Protein AF-A0A9E6S694-F1 (afdb_monomer_lite)

Foldseek 3Di:
DDKDKDQDPVNVVVQFIKIFDDDPPDDDRPDIDGGHHPVRSVVVNVVVVVVVVVVVVVVVVPPPVDPDPDPDDDDPVNVVVCVVVPDDCPVVVVVVVVVVVVVVVVVVVVDDPDPDDDD

Radius of gyration: 28.59 Å; chains: 1; bounding box: 49×41×91 Å

Sequence (119 aa):
QDVSIEQKPLARLFDLGEVKFETGGGEGEDAKLSFVSMDRAEALRTTVRARKAEVGAAVTEEFDSEERPPVFVMDNGRLVTLGLYSFSLVISYLLPYYKRLFQIIQSSIVFKPFKLKLT

Structure (mmCIF, N/CA/C/O backbone):
data_AF-A0A9E6S694-F1
#
_entry.id   AF-A0A9E6S694-F1
#
loop_
_atom_site.group_PDB
_atom_site.id
_atom_site.type_symbol
_atom_site.label_atom_id
_atom_site.label_alt_id
_atom_site.label_comp_id
_atom_site.label_asym_id
_atom_site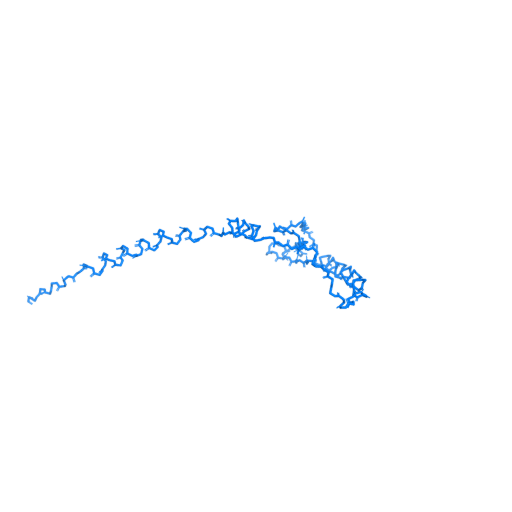.label_entity_id
_atom_site.label_seq_id
_atom_site.pdbx_PDB_ins_code
_atom_site.Cartn_x
_atom_site.Cartn_y
_atom_site.Cartn_z
_atom_site.occupancy
_atom_site.B_iso_or_equiv
_atom_site.auth_seq_id
_atom_site.auth_comp_id
_atom_site.auth_asym_id
_atom_site.auth_atom_id
_atom_site.pdbx_PDB_model_num
ATOM 1 N N . GLN A 1 1 ? -0.465 -10.370 -11.482 1.00 58.53 1 GLN A N 1
ATOM 2 C CA . GLN A 1 1 ? -1.924 -10.387 -11.306 1.00 58.53 1 GLN A CA 1
ATOM 3 C C . GLN A 1 1 ? -2.267 -11.579 -10.435 1.00 58.53 1 GLN A C 1
ATOM 5 O O . GLN A 1 1 ? -1.864 -12.690 -10.787 1.00 58.53 1 GLN A O 1
ATOM 10 N N . ASP A 1 2 ? -2.868 -11.332 -9.275 1.00 57.34 2 ASP A N 1
ATOM 11 C CA . ASP A 1 2 ? -3.326 -12.375 -8.351 1.00 57.34 2 ASP A CA 1
ATOM 12 C C . ASP A 1 2 ? -4.857 -12.457 -8.390 1.00 57.34 2 ASP A C 1
ATOM 14 O O . ASP A 1 2 ? -5.533 -11.490 -8.752 1.00 57.34 2 ASP A O 1
ATOM 18 N N . VAL A 1 3 ? -5.393 -13.642 -8.112 1.00 59.53 3 VAL A N 1
ATOM 19 C CA . VAL A 1 3 ? -6.833 -13.911 -8.139 1.00 59.53 3 VAL A CA 1
ATOM 20 C C . VAL A 1 3 ? -7.213 -14.549 -6.816 1.00 59.53 3 VAL A C 1
ATOM 22 O O . VAL A 1 3 ? -6.885 -15.712 -6.562 1.00 59.53 3 VAL A O 1
ATOM 25 N N . SER A 1 4 ? -7.915 -13.783 -5.986 1.00 67.38 4 SER A N 1
ATOM 26 C CA . SER A 1 4 ? -8.446 -14.254 -4.711 1.00 67.38 4 SER A CA 1
ATOM 27 C C . SER A 1 4 ? -9.895 -14.703 -4.889 1.00 67.38 4 SER A C 1
ATOM 29 O O . SER A 1 4 ? -10.691 -14.032 -5.552 1.00 67.38 4 SER A O 1
ATOM 31 N N . ILE A 1 5 ? -10.232 -15.860 -4.318 1.00 67.88 5 ILE A N 1
ATOM 32 C CA . ILE A 1 5 ? -11.600 -16.383 -4.281 1.00 67.88 5 ILE A CA 1
ATOM 33 C C . ILE A 1 5 ? -12.083 -16.273 -2.839 1.00 67.88 5 ILE A C 1
ATOM 35 O O . ILE A 1 5 ? -11.563 -16.947 -1.949 1.00 67.88 5 ILE A O 1
ATOM 39 N N . GLU A 1 6 ? -13.091 -15.440 -2.607 1.00 71.56 6 GLU A N 1
ATOM 40 C CA . GLU A 1 6 ? -13.740 -15.306 -1.308 1.00 71.56 6 GLU A CA 1
ATOM 41 C C . GLU A 1 6 ? -15.095 -16.014 -1.316 1.00 71.56 6 GLU A C 1
ATOM 43 O O . GLU A 1 6 ? -15.937 -15.785 -2.184 1.00 71.56 6 GLU A O 1
ATOM 48 N N . GLN A 1 7 ? -15.344 -16.840 -0.300 1.00 66.62 7 GLN A N 1
ATOM 49 C CA . GLN A 1 7 ? -16.629 -17.513 -0.120 1.00 66.62 7 GLN A CA 1
ATOM 50 C C . GLN A 1 7 ? -17.253 -17.122 1.223 1.00 66.62 7 GLN A C 1
ATOM 52 O O . GLN A 1 7 ? -16.987 -17.724 2.272 1.00 66.62 7 GLN A O 1
ATOM 57 N N . LYS A 1 8 ? -18.077 -16.070 1.188 1.00 78.50 8 LYS A N 1
ATOM 58 C CA . LYS A 1 8 ? -18.809 -15.551 2.355 1.00 78.50 8 LYS A CA 1
ATOM 59 C C . LYS A 1 8 ? -19.880 -16.556 2.821 1.00 78.50 8 LYS A C 1
ATOM 61 O O . LYS A 1 8 ? -20.347 -17.353 2.009 1.00 78.50 8 LYS A O 1
ATOM 66 N N . PRO A 1 9 ? -20.323 -16.525 4.095 1.00 72.00 9 PRO A N 1
ATOM 67 C CA . PRO A 1 9 ? -21.233 -17.535 4.655 1.00 72.00 9 PRO A CA 1
ATOM 68 C C . PRO A 1 9 ? -22.540 -17.727 3.871 1.00 72.00 9 PRO A C 1
ATOM 70 O O . PRO A 1 9 ? -22.962 -18.859 3.664 1.00 72.00 9 PRO A O 1
ATOM 73 N N . LEU A 1 10 ? -23.140 -16.637 3.378 1.00 68.06 10 LEU A N 1
ATOM 74 C CA . LEU A 1 10 ? -24.333 -16.702 2.526 1.00 68.06 10 LEU A CA 1
ATOM 75 C C . LEU A 1 10 ? -24.042 -17.335 1.160 1.00 68.06 10 LEU A C 1
ATOM 77 O O . LEU A 1 10 ? -24.881 -18.047 0.631 1.00 68.06 10 LEU A O 1
ATOM 81 N N . ALA A 1 11 ? -22.850 -17.116 0.606 1.00 65.88 11 ALA A N 1
ATOM 82 C CA . ALA A 1 11 ? -22.458 -17.658 -0.690 1.00 65.88 11 ALA A CA 1
ATOM 83 C C . ALA A 1 11 ? -22.211 -19.179 -0.617 1.00 65.88 11 ALA A C 1
ATOM 85 O O . ALA A 1 11 ? -22.588 -19.899 -1.534 1.00 65.88 11 ALA A O 1
ATOM 86 N N . ARG A 1 12 ? -21.712 -19.688 0.523 1.00 68.44 12 ARG A N 1
ATOM 87 C CA . ARG A 1 12 ? -21.580 -21.138 0.784 1.00 68.44 12 ARG A CA 1
ATOM 88 C C . ARG A 1 12 ? -22.912 -21.880 0.742 1.00 68.44 12 ARG A C 1
ATOM 90 O O . ARG A 1 12 ? -22.950 -23.020 0.304 1.00 68.44 12 ARG A O 1
ATOM 97 N N . LEU A 1 13 ? -23.995 -21.241 1.189 1.00 70.69 13 LEU A N 1
ATOM 98 C CA . LEU A 1 13 ? -25.327 -21.851 1.186 1.00 70.69 13 LEU A CA 1
ATOM 99 C C . LEU A 1 13 ? -25.858 -22.086 -0.237 1.00 70.69 13 LEU A C 1
ATOM 101 O O . LEU A 1 13 ? -26.643 -23.003 -0.451 1.00 70.69 13 LEU A O 1
ATOM 105 N N . PHE A 1 14 ? -25.414 -21.273 -1.196 1.00 67.00 14 PHE A N 1
ATOM 106 C CA . PHE A 1 14 ? -25.821 -21.345 -2.600 1.00 67.00 14 PHE A CA 1
ATOM 107 C C . PHE A 1 14 ? -24.739 -21.937 -3.515 1.00 67.00 14 PHE A C 1
ATOM 109 O O . PHE A 1 14 ? -24.908 -21.918 -4.729 1.00 67.00 14 PHE A O 1
ATOM 116 N N . ASP A 1 15 ? -23.639 -22.438 -2.944 1.00 72.44 15 ASP A N 1
ATOM 117 C CA . ASP A 1 15 ? -22.444 -22.894 -3.669 1.00 72.44 15 ASP A CA 1
ATOM 118 C C . ASP A 1 15 ? -21.866 -21.851 -4.651 1.00 72.44 15 ASP A C 1
ATOM 120 O O . ASP A 1 15 ? -21.408 -22.137 -5.758 1.00 72.44 15 ASP A O 1
ATOM 124 N N . LEU A 1 16 ? -21.903 -20.587 -4.225 1.00 69.81 16 LEU A N 1
ATOM 125 C CA . LEU A 1 16 ? -21.398 -19.439 -4.969 1.00 69.81 16 LEU A CA 1
ATOM 126 C C . LEU A 1 16 ? -20.130 -18.893 -4.306 1.00 69.81 16 LEU A C 1
ATOM 128 O O . LEU A 1 16 ? -19.971 -18.947 -3.085 1.00 69.81 16 LEU A O 1
ATOM 132 N N . GLY A 1 17 ? -19.250 -18.321 -5.117 1.00 70.75 17 GLY A N 1
ATOM 133 C CA . GLY A 1 17 ? -18.020 -17.639 -4.745 1.00 70.75 17 GLY A CA 1
ATOM 134 C C . GLY A 1 17 ? -17.914 -16.262 -5.402 1.00 70.75 17 GLY A C 1
ATOM 135 O O . GLY A 1 17 ? -18.601 -15.936 -6.375 1.00 70.75 17 GLY A O 1
ATOM 136 N N . GLU A 1 18 ? -17.059 -15.426 -4.826 1.00 71.06 18 GLU A N 1
ATOM 137 C CA . GLU A 1 18 ? -16.703 -14.100 -5.321 1.00 71.06 18 GLU A CA 1
ATOM 138 C C . GLU A 1 18 ? -15.253 -14.147 -5.815 1.00 71.06 18 GLU A C 1
ATOM 140 O O . GLU A 1 18 ? -14.366 -14.569 -5.072 1.00 71.06 18 GLU A O 1
ATOM 145 N N . VAL A 1 19 ? -15.008 -13.741 -7.063 1.00 71.50 19 VAL A N 1
ATOM 146 C CA . VAL A 1 19 ? -13.662 -13.711 -7.657 1.00 71.50 19 VAL A CA 1
ATOM 147 C C . VAL A 1 19 ? -13.189 -12.265 -7.733 1.00 71.50 19 VAL A C 1
ATOM 149 O O . VAL A 1 19 ? -13.837 -11.434 -8.374 1.00 71.50 19 VAL A O 1
ATOM 152 N N . LYS A 1 20 ? -12.060 -11.975 -7.087 1.00 69.56 20 LYS A N 1
ATOM 153 C CA . LYS A 1 20 ? -11.413 -10.661 -7.080 1.00 69.56 20 LYS A CA 1
ATOM 154 C C . LYS A 1 20 ? -10.118 -10.721 -7.878 1.00 69.56 20 LYS A C 1
ATOM 156 O O . LYS A 1 20 ? -9.308 -11.626 -7.671 1.00 69.56 20 LYS A O 1
ATOM 161 N N . PHE A 1 21 ? -9.935 -9.769 -8.785 1.00 72.50 21 PHE A N 1
ATOM 162 C CA . PHE A 1 21 ? -8.736 -9.651 -9.608 1.00 72.50 21 PHE A CA 1
ATOM 163 C C . PHE A 1 21 ? -7.899 -8.463 -9.131 1.00 72.50 21 PHE A C 1
ATOM 165 O O . PHE A 1 21 ? -8.373 -7.330 -9.160 1.00 72.50 21 PHE A O 1
ATOM 172 N N . GLU A 1 22 ? -6.649 -8.722 -8.746 1.00 68.88 22 GLU A N 1
ATOM 173 C CA . GLU A 1 22 ? -5.690 -7.691 -8.334 1.00 68.88 22 GLU A CA 1
ATOM 174 C C . GLU A 1 22 ? -4.648 -7.491 -9.443 1.00 68.88 22 GLU A C 1
ATOM 176 O O . GLU A 1 22 ? -3.843 -8.394 -9.728 1.00 68.88 22 GLU A O 1
ATOM 181 N N . THR A 1 23 ? -4.653 -6.330 -10.109 1.00 69.00 23 THR A N 1
ATOM 182 C CA . THR A 1 23 ? -3.562 -5.939 -11.012 1.00 69.00 23 THR A CA 1
ATOM 183 C C . THR A 1 23 ? -2.518 -5.145 -10.223 1.00 69.00 23 THR A C 1
ATOM 185 O O . THR A 1 23 ? -2.835 -4.402 -9.305 1.00 69.00 23 THR A O 1
ATOM 188 N N . GLY A 1 24 ? -1.229 -5.358 -10.504 1.00 57.03 24 GLY A N 1
ATOM 189 C CA . GLY A 1 24 ? -0.128 -4.909 -9.632 1.00 57.03 24 GLY A CA 1
ATOM 190 C C . GLY A 1 24 ? 0.182 -3.406 -9.665 1.00 57.03 24 GLY A C 1
ATOM 191 O O . GLY A 1 24 ? 1.342 -3.050 -9.488 1.00 57.03 24 GLY A O 1
ATOM 192 N N . GLY A 1 25 ? -0.795 -2.546 -9.966 1.00 55.56 25 GLY A N 1
ATOM 193 C CA . GLY A 1 25 ? -0.577 -1.132 -10.290 1.00 55.56 25 GLY A CA 1
ATOM 194 C C . GLY A 1 25 ? -1.227 -0.105 -9.361 1.00 55.56 25 GLY A C 1
ATOM 195 O O . GLY A 1 25 ? -0.921 1.077 -9.500 1.00 55.56 25 GLY A O 1
ATOM 196 N N . GLY A 1 26 ? -2.091 -0.498 -8.423 1.00 48.66 26 GLY A N 1
ATOM 197 C CA . GLY A 1 26 ? -2.806 0.465 -7.584 1.00 48.66 26 GLY A CA 1
ATOM 198 C C . GLY A 1 26 ? -3.420 -0.143 -6.329 1.00 48.66 26 GLY A C 1
ATOM 199 O O . GLY A 1 26 ? -3.664 -1.342 -6.248 1.00 48.66 26 GLY A O 1
ATOM 200 N N . GLU A 1 27 ? -3.653 0.709 -5.333 1.00 45.12 27 GLU A N 1
ATOM 201 C CA . GLU A 1 27 ? -4.429 0.378 -4.138 1.00 45.12 27 GLU A CA 1
ATOM 202 C C . GLU A 1 27 ? -5.917 0.323 -4.527 1.00 45.12 27 GLU A C 1
ATOM 204 O O . GLU A 1 27 ? -6.609 1.339 -4.533 1.00 45.12 27 GLU A O 1
ATOM 209 N N . GLY A 1 28 ? -6.400 -0.852 -4.941 1.00 54.78 28 GLY A N 1
ATOM 210 C CA . GLY A 1 28 ? -7.804 -1.041 -5.307 1.00 54.78 28 GLY A CA 1
ATOM 211 C C . GLY A 1 28 ? -8.122 -2.410 -5.911 1.00 54.78 28 GLY A C 1
ATOM 212 O O . GLY A 1 28 ? -7.300 -3.018 -6.588 1.00 54.78 28 GLY A O 1
ATOM 213 N N . GLU A 1 29 ? -9.343 -2.895 -5.664 1.00 52.84 29 GLU A N 1
ATOM 214 C CA . GLU A 1 29 ? -9.910 -4.047 -6.376 1.00 52.84 29 GLU A CA 1
ATOM 215 C C . GLU A 1 29 ? -10.290 -3.602 -7.803 1.00 52.84 29 GLU A C 1
ATOM 217 O O . GLU A 1 29 ? -11.314 -2.948 -7.996 1.00 52.84 29 GLU A O 1
ATOM 222 N N . ASP A 1 30 ? -9.474 -3.937 -8.807 1.00 62.09 30 ASP A N 1
ATOM 223 C CA . ASP A 1 30 ? -9.675 -3.461 -10.188 1.00 62.09 30 ASP A CA 1
ATOM 224 C C . ASP A 1 30 ? -10.897 -4.091 -10.871 1.00 62.09 30 ASP A C 1
ATOM 226 O O . ASP A 1 30 ? -11.553 -3.470 -11.710 1.00 62.09 30 ASP A O 1
ATOM 230 N N . ALA A 1 31 ? -11.213 -5.344 -10.531 1.00 61.62 31 ALA A N 1
ATOM 231 C CA . ALA A 1 31 ? -12.381 -6.039 -11.054 1.00 61.62 31 ALA A CA 1
ATOM 232 C C . ALA A 1 31 ? -12.887 -7.113 -10.085 1.00 61.62 31 ALA A C 1
ATOM 234 O O . ALA A 1 31 ? -12.114 -7.882 -9.506 1.00 61.62 31 ALA A O 1
ATOM 235 N N . LYS A 1 32 ? -14.216 -7.205 -9.964 1.00 72.38 32 LYS A N 1
ATOM 236 C CA . LYS A 1 32 ? -14.911 -8.154 -9.092 1.00 72.38 32 LYS A CA 1
ATOM 237 C C . LYS A 1 32 ? -16.045 -8.848 -9.834 1.00 72.38 32 LYS A C 1
ATOM 239 O O . LYS A 1 32 ? -16.906 -8.191 -10.419 1.00 72.38 32 LYS A O 1
ATOM 244 N N . LEU A 1 33 ? -16.076 -10.176 -9.748 1.00 69.50 33 LEU A N 1
ATOM 245 C CA . LEU A 1 33 ? -17.163 -11.000 -10.266 1.00 69.50 33 LEU A CA 1
ATOM 246 C C . LEU A 1 33 ? -17.897 -11.670 -9.097 1.00 69.50 33 LEU A C 1
ATOM 248 O O . LEU A 1 33 ? -17.364 -12.560 -8.433 1.00 69.50 33 LEU A O 1
ATOM 252 N N . SER A 1 34 ? -19.117 -11.203 -8.830 1.00 73.25 34 SER A N 1
ATOM 253 C CA . SER A 1 34 ? -20.000 -11.748 -7.790 1.00 73.25 34 SER A CA 1
ATOM 254 C C . SER A 1 34 ? -20.865 -12.879 -8.356 1.00 73.25 34 SER A C 1
ATOM 256 O O . SER A 1 34 ? -21.269 -12.810 -9.514 1.00 73.2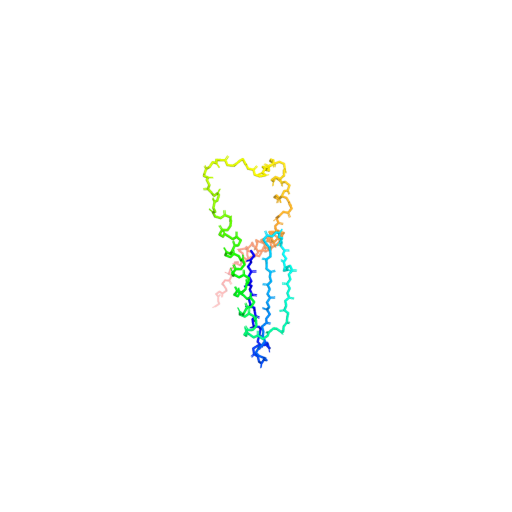5 34 SER A O 1
ATOM 258 N N . PHE A 1 35 ? -21.220 -13.858 -7.517 1.00 65.31 35 PHE A N 1
ATOM 259 C CA . PHE A 1 35 ? -22.154 -14.950 -7.846 1.00 65.31 35 PHE A CA 1
ATOM 260 C C . PHE A 1 35 ? -21.644 -15.929 -8.916 1.00 65.31 35 PHE A C 1
ATOM 262 O O . PHE A 1 35 ? -22.374 -16.311 -9.829 1.00 65.31 35 PHE A O 1
ATOM 269 N N . VAL A 1 36 ? -20.386 -16.352 -8.800 1.00 71.62 36 VAL A N 1
ATOM 270 C CA . VAL A 1 36 ? -19.801 -17.383 -9.667 1.00 71.62 36 VAL A CA 1
ATOM 271 C C . VAL A 1 36 ? -19.914 -18.729 -8.961 1.00 71.62 36 VAL A C 1
ATOM 273 O O . VAL A 1 36 ? -19.609 -18.810 -7.778 1.00 71.62 36 VAL A O 1
ATOM 276 N N . SER A 1 37 ? -20.335 -19.787 -9.648 1.00 75.19 37 SER A N 1
ATOM 277 C CA . SER A 1 37 ? -20.289 -21.140 -9.084 1.00 75.19 37 SER A CA 1
ATOM 278 C C . SER A 1 37 ? -18.840 -21.572 -8.807 1.00 75.19 37 SER A C 1
ATOM 280 O O . SER A 1 37 ? -17.906 -21.113 -9.473 1.00 75.19 37 SER A O 1
ATOM 282 N N . MET A 1 38 ? -18.621 -22.417 -7.799 1.00 72.38 38 MET A N 1
ATOM 283 C CA . MET A 1 38 ? -17.264 -22.750 -7.335 1.00 72.38 38 MET A CA 1
ATOM 284 C C . MET A 1 38 ? -16.402 -23.435 -8.407 1.00 72.38 38 MET A C 1
ATOM 286 O O . MET A 1 38 ? -15.232 -23.084 -8.574 1.00 72.38 38 MET A O 1
ATOM 290 N N . ASP A 1 39 ? -16.999 -24.324 -9.198 1.00 76.38 39 ASP A N 1
ATOM 291 C CA . ASP A 1 39 ? -16.383 -24.963 -10.368 1.00 76.38 39 ASP A CA 1
ATOM 292 C C . ASP A 1 39 ? -15.869 -23.933 -11.391 1.00 76.38 39 ASP A C 1
ATOM 294 O O . ASP A 1 39 ? -14.763 -24.037 -11.927 1.00 76.38 39 ASP A O 1
ATOM 298 N N . ARG A 1 40 ? -16.649 -22.877 -11.624 1.00 74.81 40 ARG A N 1
ATOM 299 C CA . ARG A 1 40 ? -16.337 -21.821 -12.584 1.00 74.81 40 ARG A CA 1
ATOM 300 C C . ARG A 1 40 ? -15.317 -20.829 -12.032 1.00 74.81 40 ARG A C 1
ATOM 302 O O . ARG A 1 40 ? -14.486 -20.336 -12.795 1.00 74.81 40 ARG A O 1
ATOM 309 N N . ALA A 1 41 ? -15.321 -20.577 -10.724 1.00 76.19 41 ALA A N 1
ATOM 310 C CA . ALA A 1 41 ? -14.285 -19.792 -10.054 1.00 76.19 41 ALA A CA 1
ATOM 311 C C . ALA A 1 41 ? -12.915 -20.493 -10.123 1.00 76.19 41 ALA A C 1
ATOM 313 O O . ALA A 1 41 ? -11.898 -19.860 -10.419 1.00 76.19 41 ALA A O 1
ATOM 314 N N . GLU A 1 42 ? -12.884 -21.811 -9.925 1.00 78.88 42 GLU A N 1
ATOM 315 C CA . GLU A 1 42 ? -11.661 -22.610 -10.013 1.00 78.88 42 GLU A CA 1
ATOM 316 C C . GLU A 1 42 ? -11.143 -22.740 -11.457 1.00 78.88 42 GLU A C 1
ATOM 318 O O . GLU A 1 42 ? -9.937 -22.604 -11.707 1.00 78.88 42 GLU A O 1
ATOM 323 N N . ALA A 1 43 ? -12.050 -22.883 -12.431 1.00 82.00 43 ALA A N 1
ATOM 324 C CA . ALA A 1 43 ? -11.709 -22.827 -13.851 1.00 82.00 43 ALA A CA 1
ATOM 325 C C . ALA A 1 43 ? -11.072 -21.477 -14.229 1.00 82.0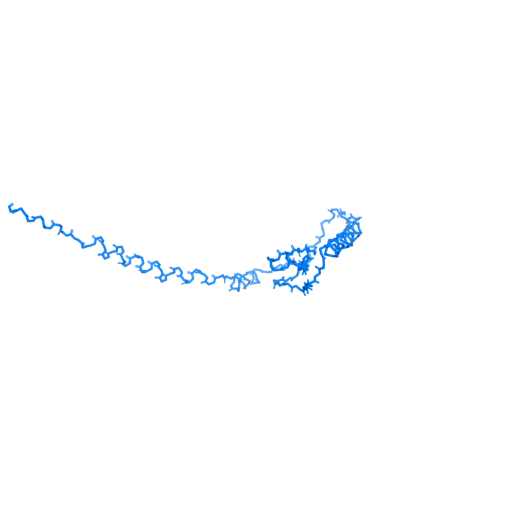0 43 ALA A C 1
ATOM 327 O O . ALA A 1 43 ? -10.006 -21.452 -14.846 1.00 82.00 43 ALA A O 1
ATOM 328 N N . LEU A 1 44 ? -11.657 -20.355 -13.788 1.00 79.56 44 LEU A N 1
ATOM 329 C CA . LEU A 1 44 ? -11.109 -19.012 -14.016 1.00 79.56 44 LEU A CA 1
ATOM 330 C C . LEU A 1 44 ? -9.711 -18.851 -13.408 1.00 79.56 44 LEU A C 1
ATOM 332 O O . LEU A 1 44 ? -8.802 -18.348 -14.073 1.00 79.56 44 LEU A O 1
ATOM 336 N N . ARG A 1 45 ? -9.507 -19.325 -12.172 1.00 77.81 45 ARG A N 1
ATOM 337 C CA . ARG A 1 45 ? -8.191 -19.312 -11.513 1.00 77.81 45 ARG A CA 1
ATOM 338 C C . ARG A 1 45 ? -7.145 -20.070 -12.329 1.00 77.81 45 ARG A C 1
ATOM 340 O O . ARG A 1 45 ? -6.014 -19.604 -12.468 1.00 77.81 45 ARG A O 1
ATOM 347 N N . THR A 1 46 ? -7.524 -21.219 -12.881 1.00 82.75 46 THR A N 1
ATOM 348 C CA . THR A 1 46 ? -6.644 -22.052 -13.709 1.00 82.75 46 THR A CA 1
ATOM 349 C C . THR A 1 46 ? -6.298 -21.356 -15.024 1.00 82.75 46 THR A C 1
ATOM 351 O O . THR A 1 46 ? -5.122 -21.275 -15.375 1.00 82.75 46 THR A O 1
ATOM 354 N N . THR A 1 47 ? 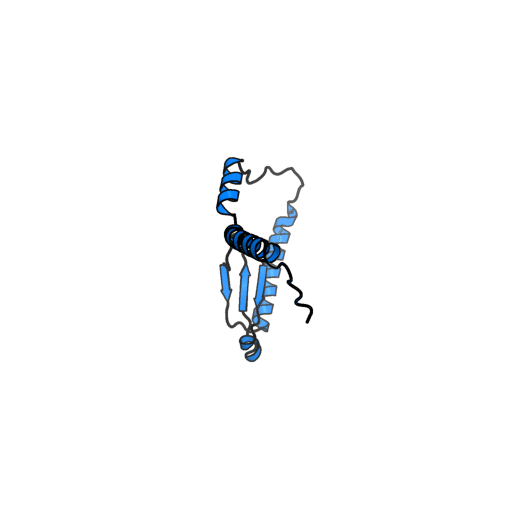-7.279 -20.762 -15.710 1.00 83.31 47 THR A N 1
ATOM 355 C CA . THR A 1 47 ? -7.059 -20.005 -16.953 1.00 83.31 47 THR A CA 1
ATOM 356 C C . THR A 1 47 ? -6.133 -18.805 -16.745 1.00 83.31 47 THR A C 1
ATOM 358 O O . THR A 1 47 ? -5.214 -18.592 -17.537 1.00 83.31 47 THR A O 1
ATOM 361 N N . VAL A 1 48 ? -6.319 -18.040 -15.663 1.00 79.62 48 VAL A N 1
ATOM 362 C CA . VAL A 1 48 ? -5.452 -16.888 -15.356 1.00 79.62 4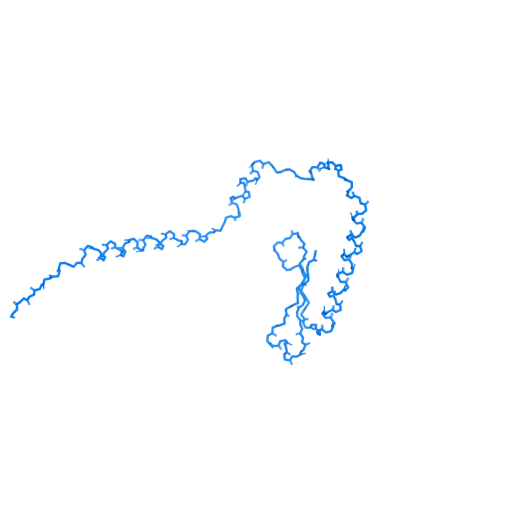8 VAL A CA 1
ATOM 363 C C . VAL A 1 48 ? -4.031 -17.339 -15.019 1.00 79.62 48 VAL A C 1
ATOM 365 O O . VAL A 1 48 ? -3.066 -16.725 -15.475 1.00 79.62 48 VAL A O 1
ATOM 368 N N . ARG A 1 49 ? -3.874 -18.438 -14.270 1.00 79.00 49 ARG A N 1
ATOM 369 C CA . ARG A 1 49 ? -2.552 -19.015 -13.980 1.00 79.00 49 ARG A CA 1
ATOM 370 C C . ARG A 1 49 ? -1.842 -19.513 -15.237 1.00 79.00 49 ARG A C 1
ATOM 372 O O . ARG A 1 49 ? -0.654 -19.244 -15.375 1.00 79.00 49 ARG A O 1
ATOM 379 N N . ALA A 1 50 ? -2.552 -20.183 -16.144 1.00 79.25 50 ALA A N 1
ATOM 380 C CA . ALA A 1 50 ? -1.996 -20.643 -17.416 1.00 79.25 50 ALA A CA 1
ATOM 381 C C . ALA A 1 50 ? -1.508 -19.462 -18.269 1.00 79.25 50 ALA A C 1
ATOM 383 O O . ALA A 1 50 ? -0.358 -19.448 -18.696 1.00 79.25 50 ALA A O 1
ATOM 384 N N . ARG A 1 51 ? -2.317 -18.401 -18.397 1.00 75.31 51 ARG A N 1
ATOM 385 C CA . ARG A 1 51 ? -1.907 -17.161 -19.077 1.00 75.31 51 ARG A CA 1
ATOM 386 C C . ARG A 1 51 ? -0.702 -16.490 -18.422 1.00 75.31 51 ARG A C 1
ATOM 388 O O . ARG A 1 51 ? 0.194 -16.034 -19.124 1.00 75.31 51 ARG A O 1
ATOM 395 N N . LYS A 1 52 ? -0.640 -16.450 -17.085 1.00 72.50 52 LYS A N 1
ATOM 396 C CA . LYS A 1 52 ? 0.538 -15.945 -16.360 1.00 72.50 52 LYS A CA 1
ATOM 397 C C . LYS A 1 52 ? 1.781 -16.786 -16.657 1.00 72.50 52 LYS A C 1
ATOM 399 O O . LYS A 1 52 ? 2.855 -16.215 -16.788 1.00 72.50 52 LYS A O 1
ATOM 404 N N . ALA A 1 53 ? 1.651 -18.109 -16.739 1.00 70.69 53 ALA A N 1
ATOM 405 C CA . ALA A 1 53 ? 2.763 -19.002 -17.047 1.00 70.69 53 ALA A CA 1
ATOM 406 C C . ALA A 1 53 ? 3.252 -18.833 -18.494 1.00 70.69 53 ALA A C 1
ATOM 408 O O . ALA A 1 53 ? 4.454 -18.771 -18.707 1.00 70.69 53 ALA A O 1
ATOM 409 N N . GLU A 1 54 ? 2.349 -18.674 -19.464 1.00 68.81 54 GLU A N 1
ATOM 410 C CA . GLU A 1 54 ? 2.694 -18.396 -20.867 1.00 68.81 54 GLU A CA 1
ATOM 411 C C . GLU A 1 54 ? 3.409 -17.048 -21.029 1.00 68.81 54 GLU A C 1
ATOM 413 O O . GLU A 1 54 ? 4.462 -16.968 -21.657 1.00 68.81 54 GLU A O 1
ATOM 418 N N . VAL A 1 55 ? 2.877 -15.989 -20.410 1.00 61.72 55 VAL A N 1
ATOM 419 C CA . VAL A 1 55 ? 3.513 -14.661 -20.417 1.00 61.72 55 VAL A CA 1
ATOM 420 C C . VAL A 1 55 ? 4.829 -14.685 -19.633 1.00 61.72 55 VAL A C 1
ATOM 422 O O . VAL A 1 55 ? 5.805 -14.079 -20.054 1.00 61.72 55 VAL A O 1
ATOM 425 N N . GLY A 1 56 ? 4.888 -15.410 -18.515 1.00 57.81 56 GLY A N 1
ATOM 426 C CA . GLY A 1 56 ? 6.097 -15.561 -17.707 1.00 57.81 56 GLY A CA 1
ATOM 427 C C . GLY A 1 56 ? 7.202 -16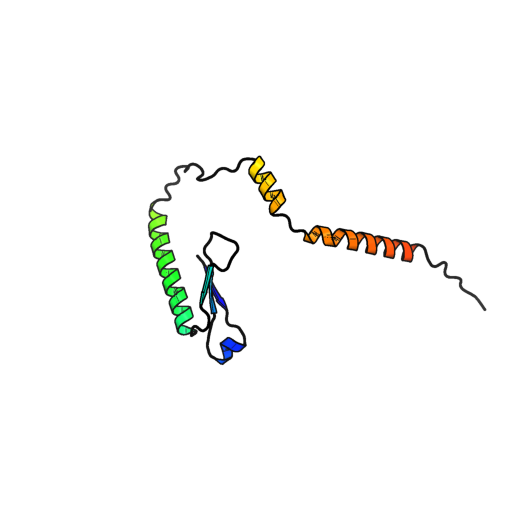.339 -18.422 1.00 57.81 56 GLY A C 1
ATOM 428 O O . GLY A 1 56 ? 8.359 -15.942 -18.341 1.00 57.81 56 GLY A O 1
ATOM 429 N N . ALA A 1 57 ? 6.861 -17.395 -19.165 1.00 58.66 57 ALA A N 1
ATOM 430 C CA . ALA A 1 57 ? 7.810 -18.157 -19.974 1.00 58.66 57 ALA A CA 1
ATOM 431 C C . ALA A 1 57 ? 8.377 -17.305 -21.120 1.00 58.66 57 ALA A C 1
ATOM 433 O O . ALA A 1 57 ? 9.586 -17.293 -21.314 1.00 58.66 57 ALA A O 1
ATOM 434 N N . ALA A 1 58 ? 7.538 -16.502 -21.787 1.00 55.84 58 ALA A N 1
ATOM 435 C CA . ALA A 1 58 ? 7.988 -15.540 -22.797 1.00 55.84 58 ALA A CA 1
ATOM 436 C C . ALA A 1 58 ? 8.904 -14.436 -22.227 1.00 55.84 58 ALA A C 1
ATOM 438 O O . ALA A 1 58 ? 9.741 -13.904 -22.944 1.00 55.84 58 ALA A O 1
ATOM 439 N N . VAL A 1 59 ? 8.769 -14.102 -20.939 1.00 56.09 59 VAL A N 1
ATOM 440 C CA . VAL A 1 59 ? 9.635 -13.135 -20.236 1.00 56.09 59 VAL A CA 1
ATOM 441 C C . VAL A 1 59 ? 10.919 -13.787 -19.698 1.00 56.09 59 VAL A C 1
ATOM 443 O O . VAL A 1 59 ? 11.901 -13.092 -19.457 1.00 56.09 59 VAL A O 1
ATOM 446 N N . THR A 1 60 ? 10.946 -15.113 -19.518 1.00 52.41 60 THR A N 1
ATOM 447 C CA . THR A 1 60 ? 12.094 -15.824 -18.922 1.00 52.41 60 THR A CA 1
ATOM 448 C C . THR A 1 60 ? 13.259 -16.011 -19.901 1.00 52.41 60 THR A C 1
ATOM 450 O O . THR A 1 60 ? 14.400 -16.105 -19.459 1.00 52.41 60 THR A O 1
ATOM 453 N N . GLU A 1 61 ? 13.006 -15.987 -21.211 1.00 52.66 61 GLU A N 1
ATOM 454 C CA . GLU A 1 61 ? 14.016 -16.206 -22.266 1.00 52.66 61 GLU A CA 1
ATOM 455 C C . GLU A 1 61 ? 15.054 -15.068 -22.411 1.00 52.66 61 GLU A C 1
ATOM 457 O O . GLU A 1 61 ? 16.006 -15.213 -23.167 1.00 52.66 61 GLU A O 1
ATOM 462 N N . GLU A 1 62 ? 14.933 -13.955 -21.676 1.00 54.00 62 GLU A N 1
ATOM 463 C CA . GLU A 1 62 ? 15.816 -12.787 -21.848 1.00 54.00 62 GLU A CA 1
ATOM 464 C C . GLU A 1 62 ? 16.392 -12.211 -20.548 1.00 54.00 62 GLU A C 1
ATOM 466 O O . GLU A 1 62 ? 16.877 -11.083 -20.546 1.00 54.00 62 GLU A O 1
ATOM 471 N N . PHE A 1 63 ? 16.413 -12.937 -19.425 1.00 52.03 63 PHE A N 1
ATOM 472 C CA . PHE A 1 63 ? 17.196 -12.491 -18.257 1.00 52.03 63 PHE A CA 1
ATOM 473 C C . PHE A 1 63 ? 18.695 -12.767 -18.442 1.00 52.03 63 PHE A C 1
ATOM 475 O O . PHE A 1 63 ? 19.333 -13.392 -17.594 1.00 52.03 63 PHE A O 1
ATOM 482 N N . ASP A 1 64 ? 19.268 -12.285 -19.546 1.00 53.06 64 ASP A N 1
ATOM 483 C CA . ASP A 1 64 ? 20.698 -12.027 -19.568 1.00 53.06 64 ASP A CA 1
ATOM 484 C C . ASP A 1 64 ? 20.977 -10.933 -18.536 1.00 53.06 64 ASP A C 1
ATOM 486 O O . ASP A 1 64 ? 20.294 -9.905 -18.473 1.00 53.06 64 ASP A O 1
ATOM 490 N N . SER A 1 65 ? 21.931 -11.215 -17.660 1.00 58.75 65 SER A N 1
ATOM 491 C CA . SER A 1 65 ? 22.251 -10.416 -16.477 1.00 58.75 65 SER A CA 1
ATOM 492 C C . SER A 1 65 ? 23.107 -9.201 -16.836 1.00 58.75 65 SER A C 1
ATOM 494 O O . SER A 1 65 ? 23.917 -8.752 -16.027 1.00 58.75 65 SER A O 1
ATOM 496 N N . GLU A 1 66 ? 22.946 -8.668 -18.048 1.00 62.38 66 GLU A N 1
ATOM 497 C CA . GLU A 1 66 ? 23.460 -7.351 -18.377 1.00 62.38 66 GLU A CA 1
ATOM 498 C C . GLU A 1 66 ? 22.720 -6.335 -17.507 1.00 62.38 66 GLU A C 1
ATOM 500 O O . GLU A 1 66 ? 21.488 -6.345 -17.423 1.00 62.38 66 GLU A O 1
ATOM 505 N N . GLU A 1 67 ? 23.481 -5.498 -16.803 1.00 65.19 67 GLU A N 1
ATOM 506 C CA . GLU A 1 67 ? 22.997 -4.453 -15.903 1.00 65.19 67 GLU A CA 1
ATOM 507 C C . GLU A 1 67 ? 22.063 -3.495 -16.656 1.00 65.19 67 GLU A C 1
ATOM 509 O O . GLU A 1 67 ? 22.471 -2.455 -17.175 1.00 65.19 67 GLU A O 1
ATOM 514 N N . ARG A 1 68 ? 20.779 -3.855 -16.747 1.00 75.44 68 ARG A N 1
ATOM 515 C CA . ARG A 1 68 ? 19.780 -3.005 -17.380 1.00 75.44 68 ARG A CA 1
ATOM 516 C C . ARG A 1 68 ? 19.697 -1.713 -16.574 1.00 75.44 68 ARG A C 1
ATOM 518 O O . ARG A 1 68 ? 19.509 -1.776 -15.353 1.00 75.44 68 ARG A O 1
ATOM 525 N N . PRO A 1 69 ? 19.806 -0.544 -17.224 1.00 81.06 69 PRO A N 1
ATOM 526 C CA . PRO A 1 69 ? 19.689 0.716 -16.520 1.00 81.06 69 PRO A CA 1
ATOM 527 C C . PRO A 1 69 ? 18.319 0.787 -15.831 1.00 81.06 69 PRO A C 1
ATOM 529 O O . PRO A 1 69 ? 17.326 0.277 -16.365 1.00 81.06 69 PRO A O 1
ATOM 532 N N . PRO A 1 70 ? 18.243 1.399 -14.638 1.00 81.88 70 PRO A N 1
ATOM 533 C CA . PRO A 1 70 ? 16.992 1.497 -13.905 1.00 81.88 70 PRO A CA 1
ATOM 534 C C . PRO A 1 70 ? 15.930 2.181 -14.774 1.00 81.88 70 PRO A C 1
ATOM 536 O O . PRO A 1 70 ? 16.146 3.280 -15.282 1.00 81.88 70 PRO A O 1
ATOM 539 N N . VAL A 1 71 ? 14.762 1.544 -14.910 1.00 88.62 71 VAL A N 1
ATOM 540 C CA . VAL A 1 71 ? 13.610 2.088 -15.662 1.00 88.62 71 VAL A CA 1
ATOM 541 C C . VAL A 1 71 ? 13.143 3.417 -15.063 1.00 88.62 71 VAL A C 1
ATOM 543 O O . VAL A 1 71 ? 12.614 4.281 -15.761 1.00 88.62 71 VAL A O 1
ATOM 546 N N . PHE A 1 72 ? 13.354 3.594 -13.759 1.00 85.31 72 PHE A N 1
ATOM 547 C CA . PHE A 1 72 ? 13.013 4.807 -13.043 1.00 85.31 72 PHE A CA 1
ATOM 548 C C . PHE A 1 72 ? 13.963 5.031 -11.864 1.00 85.31 72 PHE A C 1
ATOM 550 O O . PHE A 1 72 ? 14.261 4.103 -11.113 1.00 85.31 72 PHE A O 1
ATOM 557 N N . VAL A 1 73 ? 14.396 6.279 -11.681 1.00 89.00 73 VAL A N 1
ATOM 558 C CA . VAL A 1 73 ? 15.175 6.731 -10.523 1.00 89.00 73 VAL A CA 1
ATOM 559 C C . VAL A 1 73 ? 14.426 7.890 -9.879 1.00 89.00 73 VAL A C 1
ATOM 561 O O . VAL A 1 73 ? 14.072 8.861 -10.548 1.00 89.00 73 VAL A O 1
ATOM 564 N N . MET A 1 74 ? 14.163 7.778 -8.579 1.00 88.25 74 MET A N 1
ATOM 565 C CA . MET A 1 74 ? 13.476 8.816 -7.820 1.00 88.25 74 MET A CA 1
ATOM 566 C C . MET A 1 74 ? 14.493 9.813 -7.255 1.00 88.25 74 MET A C 1
ATOM 568 O O . MET A 1 74 ? 15.486 9.412 -6.653 1.00 88.25 74 MET A O 1
ATOM 572 N N . ASP A 1 75 ? 14.242 11.110 -7.430 1.00 91.38 75 ASP A N 1
ATOM 573 C CA . ASP A 1 75 ? 15.023 12.150 -6.764 1.00 91.38 75 ASP A CA 1
ATOM 574 C C . ASP A 1 75 ? 14.642 12.281 -5.276 1.00 91.38 75 ASP A C 1
ATOM 576 O O . ASP A 1 75 ? 13.538 11.924 -4.852 1.00 91.38 75 ASP A O 1
ATOM 580 N N . ASN A 1 76 ? 15.555 12.828 -4.467 1.00 95.12 76 ASN A N 1
ATOM 581 C CA . ASN A 1 76 ? 15.339 12.996 -3.026 1.00 95.12 76 ASN A CA 1
ATOM 582 C C . ASN A 1 76 ? 14.101 13.853 -2.703 1.00 95.12 76 ASN A C 1
ATOM 584 O O . ASN A 1 76 ? 13.448 13.622 -1.686 1.00 95.12 76 ASN A O 1
ATOM 588 N N . GLY A 1 77 ? 13.749 14.820 -3.556 1.00 95.25 77 GLY A N 1
ATOM 589 C CA . GLY A 1 77 ? 12.566 15.661 -3.365 1.00 95.25 77 GLY A CA 1
ATOM 590 C C . GLY A 1 77 ? 11.269 14.864 -3.499 1.00 95.25 77 GLY A C 1
ATOM 591 O O . GLY A 1 77 ? 10.365 15.002 -2.669 1.00 95.25 77 GLY A O 1
ATOM 592 N N . ARG A 1 78 ? 11.193 13.968 -4.490 1.00 91.12 78 ARG A N 1
ATOM 593 C CA . ARG A 1 78 ? 10.071 13.030 -4.654 1.00 91.12 78 ARG A CA 1
ATOM 594 C C . ARG A 1 78 ? 9.950 12.058 -3.485 1.00 91.12 78 ARG A C 1
ATOM 596 O O . ARG A 1 78 ? 8.830 11.813 -3.049 1.00 91.12 78 ARG A O 1
ATOM 603 N N . LEU A 1 79 ? 11.065 11.571 -2.933 1.00 89.94 79 LEU A N 1
ATOM 604 C CA . LEU A 1 79 ? 11.049 10.708 -1.742 1.00 89.94 79 LEU A CA 1
ATOM 605 C C . LEU A 1 79 ? 10.481 11.432 -0.514 1.00 89.94 79 LEU A C 1
ATOM 607 O O . LEU A 1 79 ? 9.630 10.884 0.185 1.00 89.94 79 LEU A O 1
ATOM 611 N N . VAL A 1 80 ? 10.900 12.679 -0.275 1.00 91.62 80 VAL A N 1
ATOM 612 C CA . VAL A 1 80 ? 10.363 13.503 0.823 1.00 91.62 80 VAL A CA 1
ATOM 613 C C . VAL A 1 80 ? 8.874 13.779 0.623 1.00 91.62 80 VAL A C 1
ATOM 615 O O . VAL A 1 80 ? 8.088 13.648 1.560 1.00 91.62 80 VAL A O 1
ATOM 618 N N . THR A 1 81 ? 8.477 14.120 -0.604 1.00 90.50 81 THR A N 1
ATOM 619 C CA . THR A 1 81 ? 7.074 14.378 -0.949 1.00 90.50 81 THR A CA 1
ATOM 620 C C . THR A 1 81 ? 6.220 13.135 -0.709 1.00 90.50 81 THR A C 1
ATOM 622 O O . THR A 1 81 ? 5.195 13.221 -0.042 1.00 90.50 81 THR A O 1
ATOM 625 N N . LEU A 1 82 ? 6.667 11.964 -1.172 1.00 88.50 82 LEU A N 1
ATOM 626 C CA . LEU A 1 82 ? 5.976 10.697 -0.941 1.00 88.50 82 LEU A CA 1
ATOM 627 C C . LEU A 1 82 ? 5.833 10.406 0.558 1.00 88.50 82 LEU A C 1
ATOM 629 O O . LEU A 1 82 ? 4.732 10.130 1.019 1.00 88.50 82 LEU A O 1
ATOM 633 N N . GLY A 1 83 ? 6.906 10.555 1.339 1.00 86.69 83 GLY A N 1
ATOM 634 C CA . GLY A 1 83 ? 6.851 10.381 2.793 1.00 86.69 83 GLY A CA 1
ATOM 635 C C . GLY A 1 83 ? 5.846 11.315 3.480 1.00 86.69 83 GLY A C 1
ATOM 636 O O . GLY A 1 83 ? 5.153 10.894 4.406 1.00 86.69 83 GLY A O 1
ATOM 637 N N . LEU A 1 84 ? 5.715 12.556 2.998 1.00 86.94 84 LEU A N 1
ATOM 638 C CA . LEU A 1 84 ? 4.744 13.525 3.511 1.00 86.94 84 LEU A CA 1
ATOM 639 C C . LEU A 1 84 ? 3.290 13.187 3.142 1.00 86.94 84 LEU A C 1
ATOM 641 O O . LEU A 1 84 ? 2.392 13.582 3.872 1.00 86.94 84 LEU A O 1
ATOM 645 N N . TYR A 1 85 ? 3.025 12.470 2.050 1.00 83.19 85 TYR A N 1
ATOM 646 C CA . TYR A 1 85 ? 1.655 12.081 1.677 1.00 83.19 85 TYR A CA 1
ATOM 647 C C . TYR A 1 85 ? 1.275 10.663 2.123 1.00 83.19 85 TYR A C 1
ATOM 649 O O . TYR A 1 85 ? 0.092 10.375 2.281 1.00 83.19 85 TYR A O 1
ATOM 657 N N . SER A 1 86 ? 2.248 9.784 2.366 1.00 79.94 86 SER A N 1
ATOM 658 C CA . SER A 1 86 ? 2.017 8.383 2.744 1.00 79.94 86 SER A CA 1
ATOM 659 C C . SER A 1 86 ? 1.926 8.141 4.257 1.00 79.94 86 SER A C 1
ATOM 661 O O . SER A 1 86 ? 1.812 6.989 4.679 1.00 79.94 86 SER A O 1
ATOM 663 N N . PHE A 1 87 ? 1.991 9.175 5.107 1.00 71.81 87 PHE A N 1
ATOM 664 C CA . PHE A 1 87 ? 1.933 8.971 6.557 1.00 71.81 87 PHE A CA 1
ATOM 665 C C . PHE A 1 87 ? 0.495 8.786 7.065 1.00 71.81 87 PHE A C 1
ATOM 667 O O . PHE A 1 87 ? -0.432 9.512 6.710 1.00 71.81 87 PHE A O 1
ATOM 674 N N . SER A 1 88 ? 0.315 7.820 7.966 1.00 73.06 88 SER A N 1
ATOM 675 C CA . SER A 1 88 ? -0.962 7.570 8.631 1.00 73.06 88 SER A CA 1
ATOM 676 C C . SER A 1 88 ? -1.161 8.514 9.821 1.00 73.06 88 SER A C 1
ATOM 678 O O . SER A 1 88 ? -0.341 8.569 10.740 1.00 73.06 88 SER A O 1
ATOM 680 N N . LEU A 1 89 ? -2.299 9.214 9.859 1.00 72.44 89 LEU A N 1
ATOM 681 C CA . LEU A 1 89 ? -2.697 10.082 10.976 1.00 72.44 89 LEU A CA 1
ATOM 682 C C . LEU A 1 89 ? -3.063 9.313 12.255 1.00 72.44 89 LEU A C 1
ATOM 684 O O . LEU A 1 89 ? -3.392 9.941 13.259 1.00 72.44 89 LEU A O 1
ATOM 688 N N . VAL A 1 90 ? -2.961 7.979 12.275 1.00 74.19 90 VAL A N 1
ATOM 689 C CA . VAL A 1 90 ? -3.186 7.155 13.477 1.00 74.19 90 VAL A CA 1
ATOM 690 C C . VAL A 1 90 ? -2.335 7.643 14.660 1.00 74.19 90 VAL A C 1
ATOM 692 O O . VAL A 1 90 ? -2.824 7.701 15.788 1.00 74.19 90 VAL A O 1
ATOM 695 N N . ILE A 1 91 ? -1.106 8.109 14.406 1.00 71.31 91 ILE A N 1
ATOM 696 C CA . ILE A 1 91 ? -0.225 8.677 15.442 1.00 71.31 91 ILE A CA 1
ATOM 697 C C . ILE A 1 91 ? -0.813 9.939 16.107 1.00 71.31 91 ILE A C 1
ATOM 699 O O . ILE A 1 91 ? -0.590 10.175 17.295 1.00 71.31 91 ILE A O 1
ATOM 703 N N . SER A 1 92 ? -1.621 10.730 15.391 1.00 76.25 92 SER A N 1
ATOM 704 C CA . SER A 1 92 ? -2.245 11.942 15.943 1.00 76.25 92 SER A CA 1
ATOM 705 C C . SER A 1 92 ? -3.303 11.632 17.007 1.00 76.25 92 SER A C 1
ATOM 707 O O . SER A 1 92 ? -3.499 12.430 17.923 1.00 76.25 92 SER A O 1
ATOM 709 N N . TYR A 1 93 ? -3.914 10.443 16.958 1.00 82.94 93 TYR A N 1
ATOM 710 C CA . TYR A 1 93 ? -4.867 9.981 17.971 1.00 82.94 93 TYR A CA 1
ATOM 711 C C . TYR A 1 93 ? -4.179 9.493 19.254 1.00 82.94 93 TYR A C 1
ATOM 713 O O . TYR A 1 93 ? -4.785 9.521 20.327 1.00 82.94 93 TYR A O 1
ATOM 721 N N . LEU A 1 94 ? -2.903 9.099 19.179 1.00 83.38 94 LEU A N 1
ATOM 722 C CA . LEU A 1 94 ? -2.116 8.663 20.335 1.00 83.38 94 LEU A CA 1
ATOM 723 C C . LEU A 1 94 ? -1.802 9.833 21.286 1.00 83.38 94 LEU A C 1
ATOM 725 O O . LEU A 1 94 ? -1.886 9.683 22.504 1.00 83.38 94 LEU A O 1
ATOM 729 N N . LEU A 1 95 ? -1.505 11.023 20.753 1.00 85.50 95 LEU A N 1
ATOM 730 C CA . LEU A 1 95 ? -1.138 12.218 21.533 1.00 85.50 95 LEU A CA 1
ATOM 731 C C . LEU A 1 95 ? -2.159 12.631 22.619 1.00 85.50 95 LEU A C 1
ATOM 733 O O . LEU A 1 95 ? -1.762 12.762 23.784 1.00 85.50 95 LEU A O 1
ATOM 737 N N . PRO A 1 96 ? -3.461 12.826 22.318 1.00 87.25 96 PRO A N 1
ATOM 738 C CA . PRO A 1 96 ? -4.445 13.165 23.346 1.00 87.25 96 PRO A CA 1
ATOM 739 C C . PRO A 1 96 ? -4.633 12.027 24.357 1.00 87.25 96 PRO A C 1
ATOM 741 O O . PRO A 1 96 ? -4.894 12.286 25.535 1.00 87.25 96 PRO A O 1
ATOM 744 N N . TYR A 1 97 ? -4.455 10.777 23.920 1.00 86.88 97 TYR A N 1
ATOM 745 C CA . TYR A 1 97 ? -4.558 9.603 24.778 1.00 86.88 97 TYR A CA 1
ATOM 746 C C . TYR A 1 97 ? -3.434 9.566 25.823 1.00 86.88 97 TYR A C 1
ATOM 748 O O . TYR A 1 97 ? -3.713 9.417 27.013 1.00 86.88 97 TYR A O 1
ATOM 756 N N . TYR A 1 98 ? -2.184 9.817 25.418 1.00 87.44 98 TYR A N 1
ATOM 757 C CA . TYR A 1 98 ? -1.049 9.930 26.341 1.00 87.44 98 TYR A CA 1
ATOM 758 C C . TYR A 1 98 ? -1.201 11.089 27.323 1.00 87.44 98 TYR A C 1
ATOM 760 O O . TYR A 1 98 ? -0.950 10.908 28.514 1.00 87.44 98 TYR A O 1
ATOM 768 N N . LYS A 1 99 ? -1.660 12.261 26.862 1.00 89.44 99 LYS A N 1
ATOM 769 C CA . LYS A 1 99 ? -1.908 13.412 27.745 1.00 89.44 99 LYS A CA 1
ATOM 770 C C . LYS A 1 99 ? -2.924 13.066 28.839 1.00 89.44 99 LYS A C 1
ATOM 772 O O . LYS A 1 99 ? -2.710 13.390 30.006 1.00 89.44 99 LYS A O 1
ATOM 777 N N . ARG A 1 100 ? -4.004 12.368 28.472 1.00 87.25 100 ARG A N 1
ATOM 778 C CA . ARG A 1 100 ? -5.042 11.916 29.408 1.00 87.25 100 ARG A CA 1
ATOM 779 C C . ARG A 1 100 ? -4.510 10.874 30.395 1.00 87.25 100 ARG A C 1
ATOM 781 O O . ARG A 1 100 ? -4.759 10.998 31.590 1.00 87.25 100 ARG A O 1
ATOM 788 N N . LEU A 1 101 ? -3.752 9.885 29.919 1.00 85.19 101 LEU A N 1
ATOM 789 C CA . LEU A 1 101 ? -3.106 8.871 30.761 1.00 85.19 101 LEU A CA 1
ATOM 790 C C . LEU A 1 101 ? -2.134 9.497 31.767 1.00 85.19 101 LEU A C 1
ATOM 792 O O . LEU A 1 101 ? -2.205 9.196 32.955 1.00 85.19 101 LEU A O 1
ATOM 796 N N . PHE A 1 102 ? -1.283 10.419 31.315 1.00 88.12 102 PHE A N 1
ATOM 797 C CA . PHE A 1 102 ? -0.338 11.134 32.170 1.00 88.12 102 PHE A CA 1
ATOM 798 C C . PHE A 1 102 ? -1.052 11.930 33.272 1.00 88.12 102 PHE A C 1
ATOM 800 O O . PHE A 1 102 ? -0.667 11.861 34.439 1.00 88.12 102 PHE A O 1
ATOM 807 N N . GLN A 1 103 ? -2.141 12.622 32.926 1.00 86.44 103 GLN A N 1
ATOM 808 C CA . GLN A 1 103 ? -2.953 13.366 33.889 1.00 86.44 103 GLN A CA 1
ATOM 809 C C . GLN A 1 103 ? -3.613 12.449 34.934 1.00 86.44 103 GLN A C 1
ATOM 811 O O . GLN A 1 103 ? -3.602 12.768 36.123 1.00 86.44 103 GLN A O 1
ATOM 816 N N . ILE A 1 104 ? -4.147 11.296 34.517 1.00 84.75 104 ILE A N 1
ATOM 817 C CA . ILE A 1 104 ? -4.749 10.306 35.426 1.00 84.75 104 ILE A CA 1
ATOM 818 C C . ILE A 1 104 ? -3.699 9.757 36.398 1.00 84.75 104 ILE A C 1
ATOM 820 O O . ILE A 1 104 ? -3.947 9.707 37.605 1.00 84.75 104 ILE A O 1
ATOM 824 N N . ILE A 1 105 ? -2.515 9.404 35.895 1.00 81.75 105 ILE A N 1
ATOM 825 C CA . ILE A 1 105 ? -1.406 8.883 36.702 1.00 81.75 105 ILE A CA 1
ATOM 826 C C . ILE A 1 105 ? -0.968 9.917 37.751 1.00 81.75 105 ILE A C 1
ATOM 828 O O . ILE A 1 105 ? -0.897 9.585 38.932 1.00 81.75 105 ILE A O 1
ATOM 832 N N . GLN A 1 106 ? -0.769 11.181 37.358 1.00 80.75 106 GLN A N 1
ATOM 833 C CA . GLN A 1 106 ? -0.440 12.267 38.292 1.00 80.75 106 GLN A CA 1
ATOM 834 C C . GLN A 1 106 ? -1.529 12.462 39.359 1.00 80.75 106 GLN A C 1
ATOM 836 O O . GLN A 1 106 ? -1.224 12.542 40.547 1.00 80.75 106 GLN A O 1
ATOM 841 N N . SER A 1 107 ? -2.807 12.465 38.964 1.00 77.19 107 SER A N 1
ATOM 842 C CA . SER A 1 107 ? -3.922 12.623 39.911 1.00 77.19 107 SER A CA 1
ATOM 843 C C . SER A 1 107 ? -4.058 11.459 40.904 1.00 77.19 107 SER A C 1
ATOM 845 O O . SER A 1 107 ? -4.508 11.662 42.029 1.00 77.19 107 SER A O 1
ATOM 847 N N . SER A 1 108 ? -3.632 10.254 40.512 1.00 69.94 108 SER A N 1
ATOM 848 C CA . SER A 1 108 ? -3.741 9.035 41.326 1.00 69.94 108 SER A CA 1
ATOM 849 C C . SER A 1 108 ? -2.552 8.844 42.270 1.00 69.94 108 SER A C 1
ATOM 851 O O . SER A 1 108 ? -2.725 8.340 43.375 1.00 69.94 108 SER A O 1
ATOM 853 N N . ILE A 1 109 ? -1.350 9.263 41.860 1.00 63.66 109 ILE A N 1
ATOM 854 C CA . ILE A 1 109 ? -0.128 9.165 42.676 1.00 63.66 109 ILE A CA 1
ATOM 855 C C . ILE A 1 109 ? -0.099 10.243 43.772 1.00 63.66 109 ILE A C 1
ATOM 857 O O . ILE A 1 109 ? 0.421 10.001 44.858 1.00 63.66 109 ILE A O 1
ATOM 861 N N . VAL A 1 110 ? -0.685 11.420 43.525 1.00 61.75 110 VAL A N 1
ATOM 862 C CA . VAL A 1 110 ? -0.621 12.561 44.458 1.00 61.75 110 VAL A CA 1
ATOM 863 C C . VAL A 1 110 ? -1.703 12.513 45.556 1.00 61.75 110 VAL A C 1
ATOM 865 O O . VAL A 1 110 ? -1.592 13.229 46.549 1.00 61.75 110 VAL A O 1
ATOM 868 N N . PHE A 1 111 ? -2.720 11.642 45.469 1.00 60.12 111 PHE A N 1
ATOM 869 C CA . PHE A 1 111 ? -3.834 11.630 46.431 1.00 60.12 111 PHE A CA 1
ATOM 870 C C . PHE A 1 111 ? -4.075 10.263 47.094 1.00 60.12 111 PHE A C 1
ATOM 872 O O . PHE A 1 111 ? -4.839 9.444 46.590 1.00 60.12 111 PHE A O 1
ATOM 879 N N . LYS A 1 112 ? -3.468 10.056 48.276 1.00 59.94 112 LYS A N 1
ATOM 880 C CA . LYS A 1 112 ? -4.103 9.494 49.495 1.00 59.94 112 LYS A CA 1
ATOM 881 C C . LYS A 1 112 ? -3.078 9.361 50.641 1.00 59.94 112 LYS A C 1
ATOM 883 O O . LYS A 1 112 ? -2.436 8.320 50.764 1.00 59.94 112 LYS A O 1
ATOM 888 N N . PRO A 1 113 ? -2.959 10.339 51.559 1.00 58.66 113 PRO A N 1
ATOM 889 C CA . PRO A 1 113 ? -2.482 10.030 52.901 1.00 58.66 113 PRO A CA 1
ATOM 890 C C . PRO A 1 113 ? -3.566 9.193 53.593 1.00 58.66 113 PRO A C 1
ATOM 892 O O . PRO A 1 113 ? -4.636 9.692 53.948 1.00 58.66 113 PRO A O 1
ATOM 895 N N . PHE A 1 114 ? -3.319 7.893 53.729 1.00 58.59 114 PHE A N 1
ATOM 896 C CA . PHE A 1 114 ? -4.184 6.970 54.456 1.00 58.59 114 PHE A CA 1
ATOM 897 C C . PHE A 1 114 ? -4.197 7.360 55.942 1.00 58.59 114 PHE A C 1
ATOM 899 O O . PHE A 1 114 ? -3.278 7.037 56.691 1.00 58.59 114 PHE A O 1
ATOM 906 N N . LYS A 1 115 ? -5.211 8.117 56.380 1.00 63.41 115 LYS A N 1
ATOM 907 C CA . LYS A 1 115 ? -5.410 8.405 57.805 1.00 63.41 115 LYS A CA 1
ATOM 908 C C . LYS A 1 115 ? -6.076 7.203 58.468 1.00 63.41 115 LYS A C 1
ATOM 910 O O . LYS A 1 115 ? -7.296 7.064 58.428 1.00 63.41 115 LYS A O 1
ATOM 915 N N . LEU A 1 116 ? -5.260 6.346 59.075 1.00 56.22 116 LEU A N 1
ATOM 916 C CA . LEU A 1 116 ? -5.714 5.272 59.951 1.00 56.22 116 LEU A CA 1
ATOM 917 C C . LEU A 1 116 ? -6.288 5.903 61.237 1.00 56.22 116 LEU A C 1
ATOM 919 O O . LEU A 1 116 ? -5.539 6.429 62.059 1.00 56.22 116 LEU A O 1
ATOM 923 N N . LYS A 1 117 ? -7.616 5.899 61.405 1.00 56.28 117 LYS A N 1
ATOM 924 C CA . LYS A 1 117 ? -8.244 6.155 62.711 1.00 56.28 117 LYS A CA 1
ATOM 925 C C . LYS A 1 117 ? -8.182 4.857 63.517 1.00 56.28 117 LYS A C 1
ATOM 927 O O . LYS A 1 117 ? -8.979 3.956 63.281 1.00 56.28 117 LYS A O 1
ATOM 932 N N . LEU A 1 118 ? -7.221 4.769 64.432 1.00 57.34 118 LEU A N 1
ATOM 933 C CA . LEU A 1 118 ? -7.249 3.795 65.523 1.00 57.34 118 LEU A CA 1
ATOM 934 C C . LEU A 1 118 ? -8.314 4.267 66.522 1.00 57.34 118 LEU A C 1
ATOM 936 O O . LEU A 1 118 ? -8.221 5.387 67.025 1.00 57.34 118 LEU A O 1
ATOM 940 N N . THR A 1 119 ? -9.343 3.446 66.723 1.00 62.97 119 THR A N 1
ATOM 941 C CA . THR A 1 119 ? -10.343 3.580 67.795 1.00 62.97 119 THR A CA 1
ATOM 942 C C . THR A 1 119 ? -10.276 2.318 68.630 1.00 62.97 119 THR A C 1
ATOM 944 O O . THR A 1 119 ? -10.044 1.256 68.008 1.00 62.97 119 THR A O 1
#

pLDDT: mean 72.2, std 11.84, range [45.12, 95.25]

Secondary structure (DSSP, 8-state):
-EEEEE--HHHHHTTEEEEEEE-TTSSS--EEEEEEEHHHHHHHHHHHHHHHHHHHHHHHTT-----PPPS----HHHHHHHHHHS--THHHHHHHHHHHHHHHHHHHHS---------